Protein AF-A0A959GJC4-F1 (afdb_monomer_lite)

Sequence (76 aa):
MINIRPIIRVIAVLLIIIGGAMFTGLPVSYYFNSGDALSLLYSGLVCIMVGAALWMIRLPGGNDIKKREGYLIVAL

Structure (mmCIF, N/CA/C/O backbone):
data_AF-A0A959GJC4-F1
#
_entry.id   AF-A0A959GJC4-F1
#
loop_
_atom_site.group_PDB
_atom_site.id
_atom_site.type_symbol
_atom_site.label_atom_id
_atom_site.label_alt_id
_atom_site.label_comp_id
_atom_site.label_asym_id
_atom_site.label_entity_id
_atom_site.label_seq_id
_atom_site.pdbx_PDB_ins_code
_atom_site.Cartn_x
_atom_site.Cartn_y
_atom_site.Cartn_z
_atom_site.occupancy
_atom_site.B_iso_or_equiv
_atom_site.auth_seq_id
_atom_site.auth_comp_id
_atom_site.auth_asym_id
_atom_site.auth_atom_id
_atom_site.pdbx_PDB_model_num
ATOM 1 N N . MET A 1 1 ? -15.667 -1.126 23.499 1.00 72.75 1 MET A N 1
ATOM 2 C CA . MET A 1 1 ? -15.413 -2.121 22.434 1.00 72.75 1 MET A CA 1
ATOM 3 C C . MET A 1 1 ? -14.765 -1.386 21.267 1.00 72.75 1 MET A C 1
ATOM 5 O O . MET A 1 1 ? -15.171 -0.255 21.018 1.00 72.75 1 MET A O 1
ATOM 9 N N . ILE A 1 2 ? -13.712 -1.942 20.662 1.00 79.06 2 ILE A N 1
ATOM 10 C CA . ILE A 1 2 ? -12.964 -1.302 19.562 1.00 79.06 2 ILE A CA 1
ATOM 11 C C . ILE A 1 2 ? -13.780 -1.418 18.276 1.00 79.06 2 ILE A C 1
ATOM 13 O O . ILE A 1 2 ? -14.295 -2.495 17.978 1.00 79.06 2 ILE A O 1
ATOM 17 N N . ASN A 1 3 ? -13.895 -0.328 17.521 1.00 85.38 3 ASN A N 1
ATOM 18 C CA . ASN A 1 3 ? -14.568 -0.335 16.235 1.00 85.38 3 ASN A CA 1
ATOM 19 C C . ASN A 1 3 ? -13.572 -0.667 15.114 1.00 85.38 3 ASN A C 1
ATOM 21 O O . ASN A 1 3 ? -12.732 0.146 14.741 1.00 85.38 3 ASN A O 1
ATOM 25 N N . ILE A 1 4 ? -13.666 -1.879 14.569 1.00 89.38 4 ILE A N 1
ATOM 26 C CA . ILE A 1 4 ? -12.727 -2.379 13.549 1.00 89.38 4 ILE A CA 1
ATOM 27 C C . ILE A 1 4 ? -13.059 -1.819 12.154 1.00 89.38 4 ILE A C 1
ATOM 29 O O . ILE A 1 4 ? -12.193 -1.724 11.286 1.00 89.38 4 ILE A O 1
ATOM 33 N N . ARG A 1 5 ? -14.306 -1.384 11.935 1.00 89.88 5 ARG A N 1
ATOM 34 C CA . ARG A 1 5 ? -14.781 -0.860 10.649 1.00 89.88 5 ARG A CA 1
ATOM 35 C C . ARG A 1 5 ? -13.942 0.305 10.098 1.00 89.88 5 ARG A C 1
ATOM 37 O O . ARG A 1 5 ? -13.521 0.203 8.944 1.00 89.88 5 ARG A O 1
ATOM 44 N N . PRO A 1 6 ? -13.702 1.406 10.840 1.00 91.19 6 PRO A N 1
ATOM 45 C CA . PRO A 1 6 ? -12.887 2.502 10.326 1.00 91.19 6 PRO A CA 1
ATOM 46 C C . PRO A 1 6 ? -11.431 2.083 10.101 1.00 91.19 6 PRO A C 1
ATOM 48 O O . PRO A 1 6 ? -10.837 2.506 9.115 1.00 91.19 6 PRO A O 1
ATOM 51 N N . ILE A 1 7 ? -10.893 1.204 10.953 1.00 93.19 7 ILE A N 1
ATOM 52 C CA . ILE A 1 7 ? -9.524 0.689 10.838 1.00 93.19 7 ILE A CA 1
ATOM 53 C C . ILE A 1 7 ? -9.341 -0.022 9.488 1.00 93.19 7 ILE A C 1
ATOM 55 O O . ILE A 1 7 ? -8.494 0.380 8.693 1.00 93.19 7 ILE A O 1
ATOM 59 N N . ILE A 1 8 ? -10.201 -1.001 9.177 1.00 93.50 8 ILE A N 1
ATOM 60 C CA . ILE A 1 8 ? -10.140 -1.756 7.912 1.00 93.50 8 ILE A CA 1
ATOM 61 C C . ILE A 1 8 ? -10.284 -0.840 6.696 1.00 93.50 8 ILE A C 1
ATOM 63 O O . ILE A 1 8 ? -9.586 -1.039 5.707 1.00 93.50 8 ILE A O 1
ATOM 67 N N . ARG A 1 9 ? -11.146 0.184 6.755 1.00 92.75 9 ARG A N 1
ATOM 68 C CA . ARG A 1 9 ? -11.289 1.134 5.641 1.00 92.75 9 ARG A CA 1
ATOM 69 C C . ARG A 1 9 ? -10.015 1.922 5.375 1.00 92.75 9 ARG A C 1
ATOM 71 O O . ARG A 1 9 ? -9.664 2.101 4.214 1.00 92.75 9 ARG A O 1
ATOM 78 N N . VAL A 1 10 ? -9.338 2.391 6.421 1.00 94.56 10 VAL A N 1
ATOM 79 C CA . VAL A 1 10 ? -8.088 3.137 6.242 1.00 94.56 10 VAL A CA 1
ATOM 80 C C . VAL A 1 10 ? -7.006 2.223 5.673 1.00 94.56 10 VAL A C 1
ATOM 82 O O . VAL A 1 10 ? -6.394 2.576 4.670 1.00 94.56 10 VAL A O 1
ATOM 85 N N . ILE A 1 11 ? -6.844 1.017 6.223 1.00 95.25 11 ILE A N 1
ATOM 86 C CA . ILE A 1 11 ? -5.871 0.027 5.727 1.00 95.25 11 ILE A CA 1
ATOM 87 C C . ILE A 1 11 ? -6.143 -0.339 4.267 1.00 95.25 11 ILE A C 1
ATOM 89 O O . ILE A 1 11 ? -5.221 -0.404 3.460 1.00 95.25 11 ILE A O 1
ATOM 93 N N . ALA A 1 12 ? -7.410 -0.541 3.904 1.00 95.94 12 ALA A N 1
ATOM 94 C CA . ALA A 1 12 ? -7.810 -0.853 2.539 1.00 95.94 12 ALA A CA 1
ATOM 95 C C . ALA A 1 12 ? -7.370 0.236 1.546 1.00 95.94 12 ALA A C 1
ATOM 97 O O . ALA A 1 12 ? -6.810 -0.076 0.497 1.00 95.94 12 ALA A O 1
ATOM 98 N N . VAL A 1 13 ? -7.565 1.513 1.894 1.00 96.12 13 VAL A N 1
ATOM 99 C CA . VAL A 1 13 ? -7.115 2.643 1.065 1.00 96.12 13 VAL A CA 1
ATOM 100 C C . VAL A 1 13 ? -5.594 2.718 1.018 1.00 96.12 13 VAL A C 1
ATOM 102 O O . VAL A 1 13 ? -5.036 2.893 -0.063 1.00 96.12 13 VAL A O 1
ATOM 105 N N . LEU A 1 14 ? -4.916 2.542 2.155 1.00 96.81 14 LEU A N 1
ATOM 106 C CA . LEU A 1 14 ? -3.453 2.543 2.214 1.00 96.81 14 LEU A CA 1
ATOM 107 C C . LEU A 1 14 ? -2.849 1.450 1.324 1.00 96.81 14 LEU A C 1
ATOM 109 O O . LEU A 1 14 ? -1.918 1.734 0.578 1.00 96.81 14 LEU A O 1
ATOM 113 N N . LEU A 1 15 ? -3.414 0.239 1.320 1.00 97.19 15 LEU A N 1
ATOM 114 C CA . LEU A 1 15 ? -2.976 -0.854 0.444 1.00 97.19 15 LEU A CA 1
ATOM 115 C C . LEU A 1 15 ? -3.129 -0.517 -1.041 1.00 97.19 15 LEU A C 1
ATOM 117 O O . LEU A 1 15 ? -2.227 -0.804 -1.827 1.00 97.19 15 LEU A O 1
ATOM 121 N N . ILE A 1 16 ? -4.238 0.119 -1.430 1.00 97.62 16 ILE A N 1
ATOM 122 C CA . ILE A 1 16 ? -4.451 0.558 -2.816 1.00 97.62 16 ILE A CA 1
ATOM 123 C C . ILE A 1 16 ? -3.427 1.634 -3.197 1.00 97.62 16 ILE A C 1
ATOM 125 O O . ILE A 1 16 ? -2.836 1.559 -4.273 1.00 97.62 16 ILE A O 1
ATOM 129 N N . ILE A 1 17 ? -3.184 2.610 -2.315 1.00 97.75 17 ILE A N 1
ATOM 130 C CA . ILE A 1 17 ? -2.206 3.681 -2.549 1.00 97.75 17 ILE A CA 1
ATOM 131 C C . ILE A 1 17 ? -0.796 3.102 -2.686 1.00 97.75 17 ILE A C 1
ATOM 133 O O . ILE A 1 17 ? -0.096 3.434 -3.639 1.00 97.75 17 ILE A O 1
ATOM 137 N N . ILE A 1 18 ? -0.385 2.217 -1.775 1.00 96.88 18 ILE A N 1
ATOM 138 C CA . ILE A 1 18 ? 0.942 1.589 -1.799 1.00 96.88 18 ILE A CA 1
ATOM 139 C C . ILE A 1 18 ? 1.102 0.712 -3.045 1.00 96.88 18 ILE A C 1
ATOM 141 O O . ILE A 1 18 ? 2.118 0.806 -3.730 1.00 96.88 18 ILE A O 1
ATOM 145 N N . GLY A 1 19 ? 0.093 -0.093 -3.390 1.00 96.94 19 GLY A N 1
ATOM 146 C CA . GLY A 1 19 ? 0.121 -0.903 -4.607 1.00 96.94 19 GLY A CA 1
ATOM 147 C C . GLY A 1 19 ? 0.210 -0.052 -5.878 1.00 96.94 19 GLY A C 1
ATOM 148 O O . GLY A 1 19 ? 0.983 -0.370 -6.778 1.00 96.94 19 GLY A O 1
ATOM 149 N N . GLY A 1 20 ? -0.496 1.083 -5.926 1.00 96.62 20 GLY A N 1
ATOM 150 C CA . GLY A 1 20 ? -0.366 2.059 -7.009 1.00 96.62 20 GLY A CA 1
ATOM 151 C C . GLY A 1 20 ? 1.016 2.716 -7.051 1.00 96.62 20 GLY A C 1
ATOM 152 O O . GLY A 1 20 ? 1.592 2.881 -8.126 1.00 96.62 20 GLY A O 1
ATOM 153 N N . ALA A 1 21 ? 1.595 3.031 -5.890 1.00 96.69 21 ALA A N 1
ATOM 154 C CA . ALA A 1 21 ? 2.944 3.576 -5.797 1.00 96.69 21 ALA A CA 1
ATOM 155 C C . ALA A 1 21 ? 4.003 2.593 -6.327 1.00 96.69 21 ALA A C 1
ATOM 157 O O . ALA A 1 21 ? 4.942 3.030 -6.986 1.00 96.69 21 ALA A O 1
ATOM 158 N N . MET A 1 22 ? 3.839 1.276 -6.146 1.00 96.00 22 MET A N 1
ATOM 159 C CA . MET A 1 22 ? 4.749 0.273 -6.727 1.00 96.00 22 MET A CA 1
ATOM 160 C C . MET A 1 22 ? 4.818 0.348 -8.260 1.00 96.00 22 MET A C 1
ATOM 162 O O . MET A 1 22 ? 5.881 0.116 -8.836 1.00 96.00 22 MET A O 1
ATOM 166 N N . PHE A 1 23 ? 3.737 0.747 -8.940 1.00 94.81 23 PHE A N 1
ATOM 167 C CA . PHE A 1 23 ? 3.753 0.910 -10.397 1.00 94.81 23 PHE A CA 1
ATOM 168 C C . PHE A 1 23 ? 4.654 2.053 -10.869 1.00 94.81 23 PHE A C 1
ATOM 170 O O . PHE A 1 23 ? 5.162 1.996 -11.987 1.00 94.81 23 PHE A O 1
ATOM 177 N N . THR A 1 24 ? 4.943 3.040 -10.017 1.00 94.56 24 THR A N 1
ATOM 178 C CA . THR A 1 24 ? 5.946 4.073 -10.331 1.00 94.56 24 THR A CA 1
ATOM 179 C C . THR A 1 24 ? 7.367 3.508 -10.422 1.00 94.56 24 THR A C 1
ATOM 181 O O . THR A 1 24 ? 8.212 4.089 -11.097 1.00 94.56 24 THR A O 1
ATOM 184 N N . GLY A 1 25 ? 7.625 2.340 -9.820 1.00 92.69 25 GLY A N 1
ATOM 185 C CA . GLY A 1 25 ? 8.895 1.622 -9.940 1.00 92.69 25 GLY A CA 1
ATOM 186 C C . GLY A 1 25 ? 9.059 0.858 -11.259 1.00 92.69 25 GLY A C 1
ATOM 187 O O . GLY A 1 25 ? 10.185 0.551 -11.646 1.00 92.69 25 GLY A O 1
ATOM 188 N N . LEU A 1 26 ? 7.970 0.591 -11.991 1.00 93.44 26 LEU A N 1
ATOM 189 C CA . LEU A 1 26 ? 8.019 -0.088 -13.292 1.00 93.44 26 LEU A CA 1
ATOM 190 C C . LEU A 1 26 ? 8.867 0.660 -14.333 1.00 93.44 26 LEU A C 1
ATOM 192 O O . LEU A 1 26 ? 9.771 0.032 -14.883 1.00 93.44 26 LEU A O 1
ATOM 196 N N . PRO A 1 27 ? 8.653 1.965 -14.612 1.00 91.94 27 PRO A N 1
ATOM 197 C CA . PRO A 1 27 ? 9.469 2.680 -15.595 1.00 91.94 27 PRO A CA 1
ATOM 198 C C . PRO A 1 27 ? 10.956 2.691 -15.222 1.00 91.94 27 PRO A C 1
ATOM 200 O O . PRO A 1 27 ? 11.804 2.593 -16.104 1.00 91.94 27 PRO A O 1
ATOM 203 N N . VAL A 1 28 ? 11.278 2.740 -13.925 1.00 92.94 28 VAL A N 1
ATOM 204 C CA . VAL A 1 28 ? 12.661 2.667 -13.435 1.00 92.94 28 VAL A CA 1
ATOM 205 C C . VAL A 1 28 ? 13.256 1.286 -13.716 1.00 92.94 28 VAL A C 1
ATOM 207 O O . VAL A 1 28 ? 14.332 1.190 -14.299 1.00 92.94 28 VAL A O 1
ATOM 210 N N . SER A 1 29 ? 12.542 0.211 -13.374 1.00 92.88 29 SER A N 1
ATOM 211 C CA . SER A 1 29 ? 13.013 -1.158 -13.620 1.00 92.88 29 SER A CA 1
ATOM 212 C C . SER A 1 29 ? 13.219 -1.444 -15.113 1.00 92.88 29 SER A C 1
ATOM 214 O O . SER A 1 29 ? 14.222 -2.058 -15.481 1.00 92.88 29 SER A O 1
ATOM 216 N N . TYR A 1 30 ? 12.336 -0.937 -15.983 1.00 91.44 30 TYR A N 1
ATOM 217 C CA . TYR A 1 30 ? 12.503 -1.040 -17.436 1.00 91.44 30 TYR A CA 1
ATOM 218 C C . TYR A 1 30 ? 13.706 -0.242 -17.949 1.00 91.44 30 TYR A C 1
ATOM 220 O O . TYR A 1 30 ? 14.453 -0.750 -18.782 1.00 91.44 30 TYR A O 1
ATOM 228 N N . TYR A 1 31 ? 13.930 0.974 -17.440 1.00 94.44 31 TYR A N 1
ATOM 229 C CA . TYR A 1 31 ? 15.071 1.798 -17.847 1.00 94.44 31 TYR A CA 1
ATOM 230 C C . TYR A 1 31 ? 16.413 1.140 -17.493 1.00 94.44 31 TYR A C 1
ATOM 232 O O . TYR A 1 31 ? 17.329 1.111 -18.312 1.00 94.44 31 TYR A O 1
ATOM 240 N N . PHE A 1 32 ? 16.515 0.561 -16.295 1.00 93.94 32 PHE A N 1
ATOM 241 C CA . PHE A 1 32 ? 17.740 -0.082 -15.811 1.00 93.94 32 PHE A CA 1
ATOM 242 C C . PHE A 1 32 ? 17.852 -1.578 -16.157 1.00 93.94 32 PHE A C 1
ATOM 244 O O . PHE A 1 32 ? 18.850 -2.193 -15.791 1.00 93.94 32 PHE A O 1
ATOM 251 N N . ASN A 1 33 ? 16.871 -2.172 -16.854 1.00 88.56 33 ASN A N 1
ATOM 252 C CA . ASN A 1 33 ? 16.803 -3.616 -17.138 1.00 88.56 33 ASN A CA 1
ATOM 253 C C . ASN A 1 33 ? 17.048 -4.493 -15.891 1.00 88.56 33 ASN A C 1
ATOM 255 O O . ASN A 1 33 ? 17.725 -5.516 -15.960 1.00 88.56 33 ASN A O 1
ATOM 259 N N . SER A 1 34 ? 16.494 -4.100 -14.737 1.00 84.19 34 SER A N 1
ATOM 260 C CA . SER A 1 34 ? 16.789 -4.768 -13.459 1.00 84.19 34 SER A CA 1
ATOM 261 C C . SER A 1 34 ? 16.148 -6.155 -13.320 1.00 84.19 34 SER A C 1
ATOM 263 O O . SER A 1 34 ? 16.529 -6.924 -12.447 1.00 84.19 34 SER A O 1
ATOM 265 N N . GLY A 1 35 ? 15.176 -6.492 -14.177 1.00 90.19 35 GLY A N 1
ATOM 266 C CA . GLY A 1 35 ? 14.438 -7.761 -14.123 1.00 90.19 35 GLY A CA 1
ATOM 267 C C . GLY A 1 35 ? 13.299 -7.793 -13.095 1.00 90.19 35 GLY A C 1
ATOM 268 O O . GLY A 1 35 ? 12.506 -8.732 -13.094 1.00 90.19 35 GLY A O 1
ATOM 269 N N . ASP A 1 36 ? 13.144 -6.750 -12.276 1.00 91.62 36 ASP A N 1
ATOM 270 C CA . ASP A 1 36 ? 12.168 -6.715 -11.172 1.00 91.62 36 ASP A CA 1
ATOM 271 C C . ASP A 1 36 ? 10.771 -6.229 -11.582 1.00 91.62 36 ASP A C 1
ATOM 273 O O . ASP A 1 36 ? 9.843 -6.221 -10.768 1.00 91.62 36 ASP A O 1
ATOM 277 N N . ALA A 1 37 ? 10.593 -5.822 -12.841 1.00 92.44 37 ALA A N 1
ATOM 278 C CA . ALA A 1 37 ? 9.349 -5.238 -13.334 1.00 92.44 37 ALA A CA 1
ATOM 279 C C . ALA A 1 37 ? 8.140 -6.168 -13.125 1.00 92.44 37 ALA A C 1
ATOM 281 O O . ALA A 1 37 ? 7.078 -5.715 -12.702 1.00 92.44 37 ALA A O 1
ATOM 282 N N . LEU A 1 38 ? 8.299 -7.476 -13.358 1.00 93.25 38 LEU A N 1
ATOM 283 C CA . LEU A 1 38 ? 7.226 -8.451 -13.126 1.00 93.25 38 LEU A CA 1
ATOM 284 C C . LEU A 1 38 ? 6.895 -8.589 -11.635 1.00 93.25 38 LEU A C 1
ATOM 286 O O . LEU A 1 38 ? 5.722 -8.609 -11.267 1.00 93.25 38 LEU A O 1
ATOM 290 N N . SER A 1 39 ? 7.911 -8.625 -10.772 1.00 94.62 39 SER A N 1
ATOM 291 C CA . SER A 1 39 ? 7.736 -8.706 -9.318 1.00 94.62 39 SER A CA 1
ATOM 292 C C . SER A 1 39 ? 6.992 -7.484 -8.770 1.00 94.62 39 SER A C 1
ATOM 294 O O . SER A 1 39 ? 6.076 -7.631 -7.958 1.00 94.62 39 SER A O 1
ATOM 296 N N . LEU A 1 40 ? 7.332 -6.286 -9.257 1.00 95.12 40 LEU A N 1
ATOM 297 C CA . LEU A 1 40 ? 6.650 -5.029 -8.928 1.00 95.12 40 LEU A CA 1
ATOM 298 C C . LEU A 1 40 ? 5.199 -5.020 -9.420 1.00 95.12 40 LEU A C 1
ATOM 300 O O . LEU A 1 40 ? 4.302 -4.623 -8.677 1.00 95.12 40 LEU A O 1
ATOM 304 N N . LEU A 1 41 ? 4.958 -5.496 -10.645 1.00 95.75 41 LEU A N 1
ATOM 305 C CA . LEU A 1 41 ? 3.620 -5.577 -11.227 1.00 95.75 41 LEU A CA 1
ATOM 306 C C . LEU A 1 41 ? 2.709 -6.496 -10.400 1.00 95.75 41 LEU A C 1
ATOM 308 O O . LEU A 1 41 ? 1.618 -6.084 -10.005 1.00 95.75 41 LEU A O 1
ATOM 312 N N . TYR A 1 42 ? 3.155 -7.724 -10.117 1.00 96.56 42 TYR A N 1
ATOM 313 C CA . TYR A 1 42 ? 2.365 -8.685 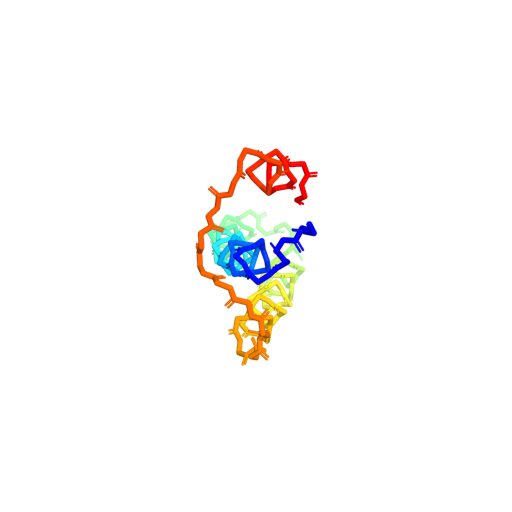-9.347 1.00 96.56 42 TYR A CA 1
ATOM 314 C C . TYR A 1 42 ? 2.148 -8.219 -7.907 1.00 96.56 42 TYR A C 1
ATOM 316 O O . TYR A 1 42 ? 1.026 -8.310 -7.413 1.00 96.56 42 TYR A O 1
ATOM 324 N N . SER A 1 43 ? 3.172 -7.661 -7.255 1.00 96.88 43 SER A N 1
ATOM 325 C CA . SER A 1 43 ? 3.044 -7.141 -5.886 1.00 96.88 43 SER A CA 1
ATOM 326 C C . SER A 1 43 ? 2.048 -5.982 -5.815 1.00 96.88 43 SER A C 1
ATOM 328 O O . SER A 1 43 ? 1.145 -5.998 -4.978 1.00 96.88 43 SER A O 1
ATOM 330 N N . GLY A 1 44 ? 2.145 -5.024 -6.744 1.00 97.12 44 GLY A N 1
ATOM 331 C CA . GLY A 1 44 ? 1.211 -3.901 -6.828 1.00 97.12 44 GLY A CA 1
ATOM 332 C C . GLY A 1 44 ? -0.228 -4.358 -7.075 1.00 97.12 44 GLY A C 1
ATOM 333 O O . GLY A 1 44 ? -1.145 -3.914 -6.382 1.00 97.12 44 GLY A O 1
ATOM 334 N N . LEU A 1 45 ? -0.430 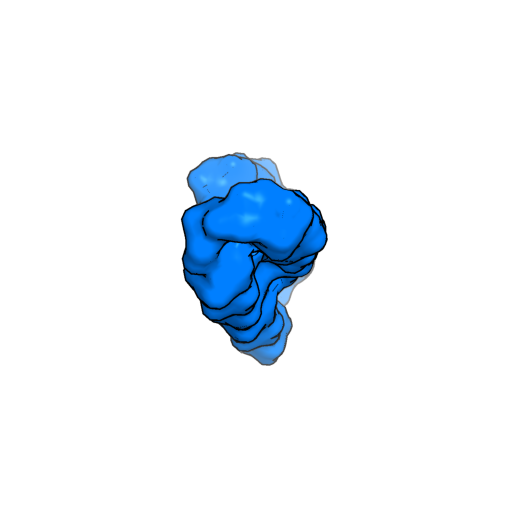-5.312 -7.995 1.00 97.50 45 LEU A N 1
ATOM 335 C CA . LEU A 1 45 ? -1.742 -5.912 -8.261 1.00 97.50 45 LEU A CA 1
ATOM 336 C C . LEU A 1 45 ? -2.319 -6.617 -7.033 1.00 97.50 45 LEU A C 1
ATOM 338 O O . LEU A 1 45 ? -3.486 -6.404 -6.715 1.00 97.50 45 LEU A O 1
ATOM 342 N N . VAL A 1 46 ? -1.524 -7.426 -6.327 1.00 97.75 46 VAL A N 1
ATOM 343 C CA . VAL A 1 46 ? -1.976 -8.122 -5.114 1.00 97.75 46 VAL A CA 1
ATOM 344 C C . VAL A 1 46 ? -2.382 -7.115 -4.037 1.00 97.75 46 VAL A C 1
ATOM 346 O O . VAL A 1 46 ? -3.470 -7.245 -3.477 1.00 97.75 46 VAL A O 1
ATOM 349 N N . CYS A 1 47 ? -1.579 -6.076 -3.787 1.00 97.62 47 CYS A N 1
ATOM 350 C CA . CYS A 1 47 ? -1.918 -5.025 -2.823 1.00 97.62 47 CYS A CA 1
ATOM 351 C C . CYS A 1 47 ? -3.229 -4.309 -3.178 1.00 97.62 47 CYS A C 1
ATOM 353 O O . CYS A 1 47 ? -4.096 -4.161 -2.316 1.00 97.62 47 CYS A O 1
ATOM 355 N N . ILE A 1 48 ? -3.409 -3.917 -4.444 1.00 97.69 48 ILE A N 1
ATOM 356 C CA . ILE A 1 48 ? -4.638 -3.257 -4.906 1.00 97.69 48 ILE A CA 1
ATOM 357 C C . ILE A 1 48 ? -5.840 -4.195 -4.780 1.00 97.69 48 ILE A C 1
ATOM 359 O O . ILE A 1 48 ? -6.8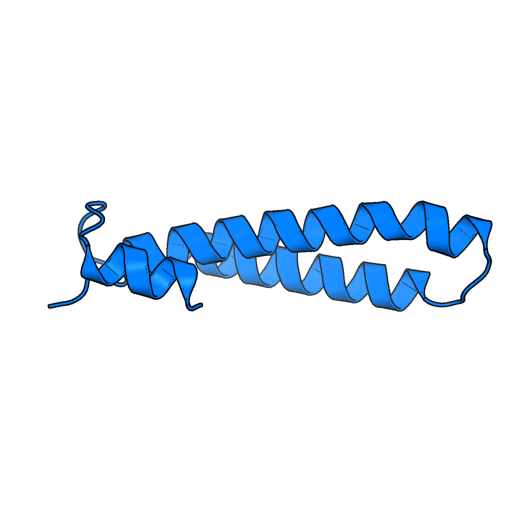82 -3.778 -4.282 1.00 97.69 48 ILE A O 1
ATOM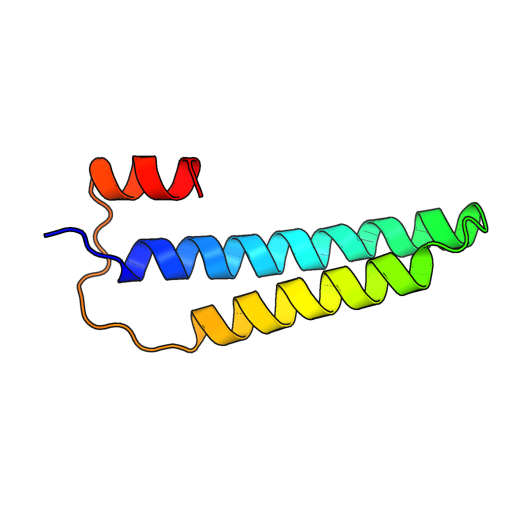 363 N N . MET A 1 49 ? -5.707 -5.459 -5.187 1.00 97.75 49 MET A N 1
ATOM 364 C CA . MET A 1 49 ? -6.787 -6.447 -5.123 1.00 97.75 49 MET A CA 1
A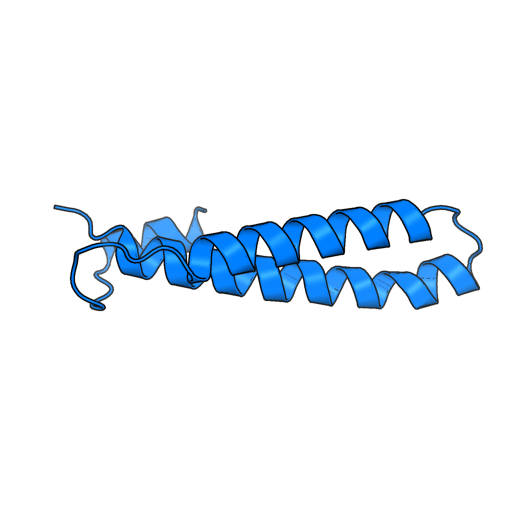TOM 365 C C . MET A 1 49 ? -7.220 -6.723 -3.682 1.00 97.75 49 MET A C 1
ATOM 367 O O . MET A 1 49 ? -8.414 -6.721 -3.387 1.00 97.75 49 MET A O 1
ATOM 371 N N . VAL A 1 50 ? -6.264 -6.913 -2.769 1.00 97.56 50 VAL A N 1
ATOM 372 C CA . VAL A 1 50 ? -6.551 -7.128 -1.344 1.00 97.56 50 VAL A CA 1
ATOM 373 C C . VAL A 1 50 ? -7.162 -5.872 -0.722 1.00 97.56 50 VAL A C 1
ATOM 375 O O . VAL A 1 50 ? -8.169 -5.969 -0.023 1.00 97.56 50 VAL A O 1
ATOM 378 N N . GLY A 1 51 ? -6.614 -4.688 -1.010 1.00 96.69 51 GLY A N 1
ATOM 379 C CA . GLY A 1 51 ? -7.166 -3.420 -0.534 1.00 96.69 51 GLY A CA 1
ATOM 380 C C . GLY A 1 51 ? -8.595 -3.181 -1.033 1.00 96.69 51 GLY A C 1
ATOM 381 O O . GLY A 1 51 ? -9.482 -2.862 -0.243 1.00 96.69 51 GLY A O 1
ATOM 382 N N . ALA A 1 52 ? -8.862 -3.427 -2.317 1.00 96.44 52 ALA A N 1
ATOM 383 C CA . ALA A 1 52 ? -10.197 -3.318 -2.901 1.00 96.44 52 ALA A CA 1
ATOM 384 C C . ALA A 1 52 ? -11.179 -4.327 -2.284 1.00 96.44 52 ALA A C 1
ATOM 386 O O . ALA A 1 52 ? -12.297 -3.954 -1.923 1.00 96.44 52 ALA A O 1
ATOM 387 N N . ALA A 1 53 ? -10.755 -5.580 -2.091 1.00 96.56 53 ALA A N 1
ATOM 388 C CA . ALA A 1 53 ? -11.566 -6.597 -1.430 1.00 96.56 53 ALA A CA 1
ATOM 389 C C . ALA A 1 53 ? -11.927 -6.184 0.006 1.00 96.56 53 ALA A C 1
ATOM 391 O O . ALA A 1 53 ? -13.099 -6.232 0.378 1.00 96.56 53 ALA A O 1
ATOM 392 N N . LEU A 1 54 ? -10.954 -5.703 0.791 1.00 94.88 54 LEU A N 1
ATOM 393 C CA . LEU A 1 54 ? -11.183 -5.210 2.153 1.00 94.88 54 LEU A CA 1
ATOM 394 C C . LEU A 1 54 ? -12.130 -4.006 2.188 1.00 94.88 54 LEU A C 1
ATOM 396 O O . LEU A 1 54 ? -12.979 -3.920 3.075 1.00 94.88 54 LEU A O 1
ATOM 400 N N . TRP A 1 55 ? -12.031 -3.102 1.211 1.00 93.50 55 TRP A N 1
ATOM 401 C CA . TRP A 1 55 ? -12.931 -1.954 1.098 1.00 93.50 55 TRP A CA 1
ATOM 402 C C . TRP A 1 55 ? -14.387 -2.364 0.816 1.00 93.50 55 TRP A C 1
ATOM 404 O O . TRP A 1 55 ? -15.319 -1.731 1.319 1.00 93.50 55 TRP A O 1
ATOM 414 N N . MET A 1 56 ? -14.602 -3.430 0.035 1.00 92.69 56 MET A N 1
ATOM 415 C CA . MET A 1 56 ? -15.940 -3.928 -0.312 1.00 92.69 56 MET A CA 1
ATOM 416 C C . MET A 1 56 ? -16.647 -4.654 0.844 1.00 92.69 56 MET A C 1
ATOM 418 O O . MET A 1 56 ? -17.878 -4.763 0.835 1.00 92.69 56 MET A O 1
ATOM 422 N N . ILE A 1 57 ? -15.913 -5.129 1.856 1.00 92.06 57 ILE A N 1
ATOM 423 C CA . ILE A 1 57 ? -16.499 -5.830 3.003 1.00 92.06 57 ILE A CA 1
ATOM 424 C C . ILE A 1 57 ? -17.341 -4.858 3.843 1.00 92.06 57 ILE A C 1
ATOM 426 O O . ILE A 1 57 ? -16.868 -3.859 4.391 1.00 92.06 57 ILE A O 1
ATOM 430 N N . ARG A 1 58 ? -18.630 -5.177 4.001 1.00 84.75 58 ARG A N 1
ATOM 431 C CA . ARG A 1 58 ? -19.544 -4.414 4.861 1.00 84.75 58 ARG A CA 1
ATOM 432 C C . ARG A 1 58 ? -19.395 -4.858 6.313 1.00 84.75 58 ARG A C 1
ATOM 434 O O . ARG A 1 58 ? -20.037 -5.810 6.740 1.00 84.75 58 ARG A O 1
ATOM 441 N N . LEU A 1 59 ? -18.586 -4.134 7.083 1.00 85.25 59 LEU A N 1
ATOM 442 C CA . LEU A 1 59 ? -18.497 -4.340 8.530 1.00 85.25 59 LEU A CA 1
ATOM 443 C C . LEU A 1 59 ? -19.589 -3.564 9.294 1.00 85.25 59 LEU A C 1
ATOM 445 O O . LEU A 1 59 ? -19.868 -2.410 8.946 1.00 85.25 59 LEU A O 1
ATOM 449 N N . PRO A 1 60 ? -20.192 -4.156 10.341 1.00 78.69 60 PRO A N 1
ATOM 450 C CA . PRO A 1 60 ? -21.067 -3.446 11.269 1.00 78.69 60 PRO A CA 1
ATOM 451 C C . PRO A 1 60 ? -20.256 -2.488 12.160 1.00 78.69 60 PRO A C 1
ATOM 453 O O . PRO A 1 60 ? -19.093 -2.744 12.461 1.00 78.69 60 PRO A O 1
ATOM 456 N N . GLY A 1 61 ? -20.866 -1.379 12.586 1.00 81.06 61 GLY A N 1
ATOM 457 C CA . GLY A 1 61 ? -20.231 -0.374 13.453 1.00 81.06 61 GLY A CA 1
ATOM 458 C C . GLY A 1 61 ? -20.302 1.051 12.902 1.00 81.06 61 GLY A C 1
ATOM 459 O O . GLY A 1 61 ? -20.665 1.266 11.744 1.00 81.06 61 GLY A O 1
ATOM 460 N N . GLY A 1 62 ? -19.976 2.035 13.742 1.00 79.75 62 GLY A N 1
ATOM 461 C CA . GLY A 1 62 ? -19.941 3.453 13.360 1.00 79.75 62 GLY A CA 1
ATOM 462 C C . GLY A 1 62 ? -18.737 3.806 12.480 1.00 79.75 62 GLY A C 1
ATOM 463 O O . GLY A 1 62 ? -17.872 2.966 12.230 1.00 79.75 62 GLY A O 1
ATOM 464 N N . ASN A 1 63 ? -18.663 5.056 12.028 1.00 79.25 63 ASN A N 1
ATOM 465 C CA . ASN A 1 63 ? -17.488 5.585 11.320 1.00 79.25 63 ASN A CA 1
ATOM 466 C C . ASN A 1 63 ? -16.580 6.430 12.230 1.00 79.25 63 ASN A C 1
ATOM 468 O O . ASN A 1 63 ? -15.562 6.931 11.762 1.00 79.25 63 ASN A O 1
ATOM 472 N N . ASP A 1 64 ? -16.940 6.592 13.504 1.00 84.25 64 ASP A N 1
ATOM 473 C CA . ASP A 1 64 ? -16.156 7.385 14.446 1.00 84.25 64 ASP A CA 1
ATOM 474 C C . ASP A 1 64 ? -14.820 6.712 14.739 1.00 84.25 64 ASP A C 1
ATOM 476 O O . ASP A 1 64 ? -14.789 5.529 15.080 1.00 84.25 64 ASP A O 1
ATOM 480 N N . ILE A 1 65 ? -13.744 7.495 14.635 1.00 85.88 65 ILE A N 1
ATOM 481 C CA . ILE A 1 65 ? -12.384 7.090 14.987 1.00 85.88 65 ILE A CA 1
ATOM 482 C C . ILE A 1 65 ? -12.066 7.646 16.371 1.00 85.88 65 ILE A C 1
ATOM 484 O O . ILE A 1 65 ? -11.911 8.853 16.566 1.00 85.88 65 ILE A O 1
ATOM 488 N N . LYS A 1 66 ? -11.950 6.759 17.355 1.00 88.75 66 LYS A N 1
ATOM 489 C CA . LYS A 1 66 ? -11.506 7.091 18.713 1.00 88.75 66 LYS A CA 1
ATOM 490 C C . LYS A 1 66 ? -9.984 7.010 18.809 1.00 88.75 66 LYS A C 1
ATOM 492 O O . LYS A 1 66 ? -9.333 6.318 18.033 1.00 88.75 66 LYS A O 1
ATOM 497 N N . LYS A 1 67 ? -9.407 7.631 19.848 1.00 89.31 67 LYS A N 1
ATOM 498 C CA . LYS A 1 67 ? -7.947 7.644 20.096 1.00 89.31 67 LYS A CA 1
ATOM 499 C C . LYS A 1 67 ? -7.295 6.259 19.955 1.00 89.31 67 LYS A C 1
ATOM 501 O O . LYS A 1 67 ? -6.269 6.133 19.304 1.00 89.31 67 LYS A O 1
ATOM 506 N N . ARG A 1 68 ? -7.914 5.213 20.520 1.00 88.69 68 ARG A N 1
ATOM 507 C CA . ARG A 1 68 ? -7.409 3.825 20.454 1.00 88.69 68 ARG A CA 1
ATOM 508 C C . ARG A 1 68 ? -7.368 3.263 19.028 1.00 88.69 68 ARG A C 1
ATOM 510 O O . ARG A 1 68 ? -6.416 2.573 18.695 1.00 88.69 68 ARG A O 1
ATOM 517 N N . GLU A 1 69 ? -8.376 3.554 18.209 1.00 90.56 69 GLU A N 1
ATOM 518 C CA . GLU A 1 69 ? -8.429 3.119 16.805 1.00 90.56 69 GLU A CA 1
ATOM 519 C C . GLU A 1 69 ? -7.390 3.872 15.974 1.00 90.56 69 GLU A C 1
ATOM 521 O O . GLU A 1 69 ? -6.717 3.259 15.157 1.00 90.56 69 GLU A O 1
ATOM 526 N N . GLY A 1 70 ? -7.180 5.162 16.257 1.00 89.12 70 GLY A N 1
ATOM 527 C CA . GLY A 1 70 ? -6.110 5.950 15.643 1.00 89.12 70 GLY A CA 1
ATOM 528 C C . GLY A 1 70 ? -4.716 5.367 15.891 1.00 89.12 70 GLY A C 1
ATOM 529 O O . GLY A 1 70 ? -3.958 5.194 14.944 1.00 89.12 70 GLY A O 1
ATOM 530 N N . TYR A 1 71 ? -4.390 4.992 17.135 1.00 93.38 71 TYR A N 1
ATOM 531 C CA . TYR A 1 71 ? -3.109 4.331 17.433 1.00 93.38 71 TYR A CA 1
ATOM 532 C C . TYR A 1 71 ? -2.956 2.988 16.712 1.00 93.38 71 TYR A C 1
ATOM 534 O O . TYR A 1 71 ? -1.865 2.669 16.251 1.00 93.38 71 TYR A O 1
ATOM 542 N N . LEU A 1 72 ? -4.041 2.218 16.594 1.00 90.88 72 LEU A N 1
ATOM 543 C CA . LEU A 1 72 ? -4.023 0.942 15.879 1.00 90.88 72 LEU A CA 1
ATOM 544 C C . LEU A 1 72 ? -3.798 1.121 14.378 1.00 90.88 72 LEU A C 1
ATOM 546 O O . LEU A 1 72 ? -3.043 0.352 13.807 1.00 90.88 72 LEU A O 1
ATOM 550 N N . ILE A 1 73 ? -4.406 2.135 13.759 1.00 91.88 73 ILE A N 1
ATOM 551 C CA . ILE A 1 73 ? -4.211 2.441 12.333 1.00 91.88 73 ILE A CA 1
ATOM 552 C C . ILE A 1 73 ? -2.754 2.810 12.034 1.00 91.88 73 ILE A C 1
ATOM 554 O O . ILE A 1 73 ? -2.264 2.491 10.966 1.00 91.88 73 ILE A O 1
ATOM 558 N N . VAL A 1 74 ? -2.063 3.492 12.951 1.00 92.12 74 VAL A N 1
ATOM 559 C CA . VAL A 1 74 ? -0.648 3.857 12.756 1.00 92.12 74 VAL A CA 1
ATOM 560 C C . VAL A 1 74 ? 0.277 2.651 12.924 1.00 92.12 74 VAL A C 1
ATOM 562 O O . VAL A 1 74 ? 1.319 2.583 12.280 1.00 92.12 74 VAL A O 1
ATOM 565 N N . ALA A 1 75 ? -0.071 1.727 13.819 1.00 93.06 75 ALA A N 1
ATOM 566 C CA . ALA A 1 75 ? 0.741 0.548 14.102 1.00 93.06 75 ALA A CA 1
ATOM 567 C C . ALA A 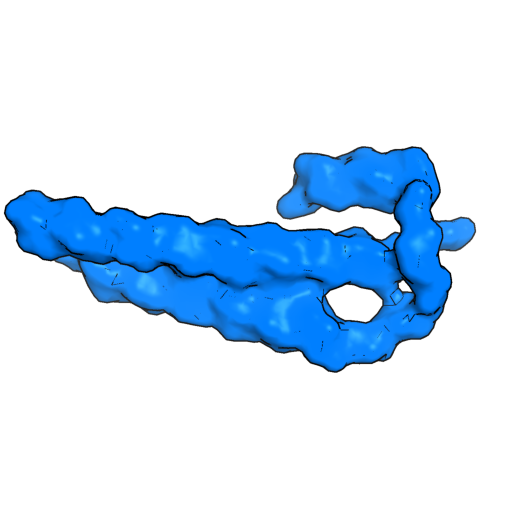1 75 ? 0.579 -0.580 13.067 1.00 93.06 75 ALA A C 1
ATOM 569 O O . ALA A 1 75 ? 1.415 -1.484 13.057 1.00 93.06 75 ALA A O 1
ATOM 570 N N . LEU A 1 76 ? -0.496 -0.558 12.268 1.00 86.69 76 LEU A N 1
ATOM 571 C CA . LEU A 1 76 ? -0.856 -1.599 11.303 1.00 86.69 76 LEU A CA 1
ATOM 572 C C . LEU A 1 76 ? -0.582 -1.160 9.862 1.00 86.69 76 LEU A C 1
ATOM 574 O O . LEU A 1 76 ? -0.025 -1.990 9.114 1.00 86.69 76 LEU A O 1
#

pLDDT: mean 92.01, std 5.4, range [72.75, 97.75]

Radius of gyration: 15.77 Å; chains: 1; bounding box: 39×16×40 Å

Foldseek 3Di:
DDDCVLLLLLQLVVLLVVLVVLQVCLVVCVVVVVVCNVVSPVSSVVSNVVSVVSNPDDDDDDNDDDPVSVVVSVVD

Secondary structure (DSSP, 8-state):
---HHHHHHHHHHHHHHHHHHHHTHHHHHHHHT-S-HHHHHHHHHHHHHHHHHHHH----S-S---HHHHHHHHH-